Protein AF-A0A939I9M5-F1 (afdb_monomer)

Secondary structure (DSSP, 8-state):
--PPP-EEEETTEEEEEEPPSSTTSPPEEEEE-TTS-S-EEEE-TTSTT--SS--EEE-SSEEEEEE--SS-TT-S-TTTS-EEEEEETT----EE---SSS--EEEEE-STT-EEEEE-TTSS-EEEEESS--B--

Sequence (137 aa):
MPGASSTLLAGGRLLWVEPPASRDGHSTIRSGATDGSGAVDLLPASAPDAPRYTRLTASDQAVTFTNGSDRPTGGWTNAALPKLWQIPLTGGTPQRVSCNRGGQYDATADRGTRVLWLDSTTGRTNLATREHPAGTC

Solvent-accessible surface area (backbone atoms only — not comparable to full-atom values): 7483 Å² total; per-residue (Å²): 131,90,58,67,50,63,79,46,77,36,70,84,26,32,34,36,32,44,59,38,95,44,97,90,37,33,21,26,39,34,35,22,41,81,86,69,45,80,68,43,68,48,38,44,41,86,44,94,81,31,24,56,46,67,61,74,29,50,16,66,43,23,37,38,34,29,35,36,50,97,75,47,94,85,48,97,42,61,84,34,28,32,25,36,30,34,27,43,70,89,38,62,76,72,30,33,49,58,68,70,69,49,58,42,51,80,57,42,45,60,54,51,60,22,36,34,30,54,37,45,68,85,80,48,82,39,86,43,74,41,66,57,63,60,51,84,116

Foldseek 3Di:
DQDWDDWDAALQKIWTWRAAPDLQFFIFIWIDHPVPPDIDTLGDSPDPQGANDFDWAYYNWKIKTWHADPDDPVDDAQRRAIFIWIATPVHDDIAGADDDGHHWDDKYDDYHQKIWGWDCRVVDTDIDIDPHGPGDD

Radius of gyration: 14.44 Å; Cα contacts (8 Å, |Δi|>4): 343; chains: 1; bounding box: 36×34×36 Å

pLDDT: mean 88.23, std 9.96, range [38.94, 97.69]

Structure (mmCIF, N/CA/C/O backbone):
data_AF-A0A939I9M5-F1
#
_entry.id   AF-A0A939I9M5-F1
#
loop_
_atom_site.group_PDB
_atom_site.id
_atom_site.type_symbol
_atom_site.label_atom_id
_atom_site.label_alt_id
_atom_site.label_comp_id
_atom_site.label_asym_id
_atom_site.label_entity_id
_atom_site.label_seq_id
_atom_site.pdbx_PDB_ins_code
_atom_site.Cartn_x
_atom_site.Cartn_y
_atom_site.Cartn_z
_atom_site.occupancy
_atom_site.B_iso_or_equiv
_atom_site.auth_seq_id
_atom_site.auth_comp_id
_atom_site.auth_asym_id
_atom_site.auth_atom_id
_atom_site.pdbx_PDB_model_num
ATOM 1 N N . MET A 1 1 ? -5.617 15.914 -11.569 1.00 38.94 1 MET A N 1
ATOM 2 C CA . MET A 1 1 ? -6.400 16.541 -10.482 1.00 38.94 1 MET A CA 1
ATOM 3 C C . MET A 1 1 ? -5.954 15.910 -9.170 1.00 38.94 1 MET A C 1
ATOM 5 O O . MET A 1 1 ? -5.836 14.689 -9.175 1.00 38.94 1 MET A O 1
ATOM 9 N N . PRO A 1 2 ? -5.658 16.663 -8.095 1.00 42.72 2 PRO A N 1
ATOM 10 C CA . PRO A 1 2 ? -5.342 16.075 -6.800 1.00 42.72 2 PRO A CA 1
ATOM 11 C C . PRO A 1 2 ? -6.661 15.846 -6.055 1.00 42.72 2 PRO A C 1
ATOM 13 O O . PRO A 1 2 ? -7.143 16.708 -5.333 1.00 42.72 2 PRO A O 1
ATOM 16 N N . GLY A 1 3 ? -7.302 14.714 -6.323 1.00 47.31 3 GLY A N 1
ATOM 17 C CA . GLY A 1 3 ? -8.338 14.171 -5.448 1.00 47.31 3 GLY A CA 1
ATOM 18 C C . GLY A 1 3 ? -7.729 13.012 -4.673 1.00 47.31 3 GLY A C 1
ATOM 19 O O . GLY A 1 3 ? -6.851 12.336 -5.211 1.00 47.31 3 GLY A O 1
ATOM 20 N N . ALA A 1 4 ? -8.168 12.785 -3.435 1.00 53.53 4 ALA A N 1
ATOM 21 C CA . ALA A 1 4 ? -7.831 11.564 -2.713 1.00 53.53 4 ALA A CA 1
ATOM 22 C C . ALA A 1 4 ? -8.099 10.354 -3.623 1.00 53.53 4 ALA A C 1
ATOM 24 O O . ALA A 1 4 ? -9.212 10.165 -4.121 1.00 53.53 4 ALA A O 1
ATOM 25 N N . SER A 1 5 ? -7.061 9.575 -3.911 1.00 59.12 5 SER A N 1
ATOM 26 C CA . SER A 1 5 ? -7.180 8.378 -4.734 1.00 59.12 5 SER A CA 1
ATOM 27 C C . SER A 1 5 ? -7.457 7.191 -3.822 1.00 59.12 5 SER A C 1
ATOM 29 O O . SER A 1 5 ? -6.614 6.844 -3.001 1.00 59.12 5 SER A O 1
ATOM 31 N N . SER A 1 6 ? -8.609 6.545 -4.015 1.00 70.00 6 SER A N 1
ATOM 32 C CA . SER A 1 6 ? -9.036 5.328 -3.312 1.00 70.00 6 SER A CA 1
ATOM 33 C C . SER A 1 6 ? -9.387 5.523 -1.830 1.00 70.00 6 SER A C 1
ATOM 35 O O . SER A 1 6 ? -8.544 5.867 -1.005 1.00 70.00 6 SER A O 1
ATOM 37 N N . THR A 1 7 ? -10.631 5.200 -1.475 1.00 87.44 7 THR A N 1
ATOM 38 C CA . THR A 1 7 ? -11.039 4.877 -0.102 1.00 87.44 7 THR A CA 1
ATOM 39 C C . THR A 1 7 ? -11.179 3.364 0.022 1.00 87.44 7 THR A C 1
ATOM 41 O O . THR A 1 7 ? -11.705 2.711 -0.879 1.00 87.44 7 THR A O 1
ATOM 44 N N . LEU A 1 8 ? -10.681 2.787 1.114 1.00 92.56 8 LEU A N 1
ATOM 45 C CA . LEU A 1 8 ? -10.802 1.357 1.403 1.00 92.56 8 LEU A CA 1
ATOM 46 C C . LEU A 1 8 ? -11.346 1.153 2.814 1.00 92.56 8 LEU A C 1
ATOM 48 O O . LEU A 1 8 ? -11.080 1.953 3.711 1.00 92.56 8 LEU A O 1
ATOM 52 N N . LEU A 1 9 ? -12.071 0.056 3.005 1.00 94.12 9 LEU A N 1
ATOM 53 C CA . LEU A 1 9 ? -12.469 -0.435 4.319 1.00 94.12 9 LEU A CA 1
ATOM 54 C C . LEU A 1 9 ? -11.722 -1.731 4.605 1.00 94.12 9 LEU A C 1
ATOM 56 O O . LEU A 1 9 ? -11.744 -2.651 3.791 1.00 94.12 9 LEU A O 1
ATOM 60 N N . ALA A 1 10 ? -11.064 -1.790 5.756 1.00 94.38 10 ALA A N 1
ATOM 61 C CA . ALA A 1 10 ? -10.239 -2.924 6.149 1.00 94.38 10 ALA A CA 1
ATOM 62 C C . ALA A 1 10 ? -10.106 -2.983 7.671 1.00 94.38 10 ALA A C 1
ATOM 64 O O . ALA A 1 10 ? -9.859 -1.960 8.310 1.00 94.38 10 ALA A O 1
ATOM 65 N N . GLY A 1 11 ? -10.314 -4.162 8.265 1.00 91.06 11 GLY A N 1
ATOM 66 C CA . GLY A 1 11 ? -10.209 -4.344 9.720 1.00 91.06 11 GLY A CA 1
ATOM 67 C C . GLY A 1 11 ? -11.096 -3.388 10.537 1.00 91.06 11 GLY A C 1
ATOM 68 O O . GLY A 1 11 ? -10.702 -2.958 11.615 1.00 91.06 11 GLY A O 1
ATOM 69 N N . GLY A 1 12 ? -12.256 -2.988 9.999 1.00 91.81 12 GLY A N 1
ATOM 70 C CA . GLY A 1 12 ? -13.162 -2.022 10.637 1.00 91.81 12 GLY A CA 1
ATOM 71 C C . GLY A 1 12 ? -12.707 -0.557 10.570 1.00 91.81 12 GLY A C 1
ATOM 72 O O . GLY A 1 12 ? -13.270 0.286 11.265 1.00 91.81 12 GLY A O 1
ATOM 73 N N . ARG A 1 13 ? -11.698 -0.236 9.753 1.00 93.31 13 ARG A N 1
ATOM 74 C CA . ARG A 1 13 ? -11.150 1.117 9.603 1.00 93.31 13 ARG A CA 1
ATOM 75 C C . ARG A 1 13 ? -11.316 1.628 8.178 1.00 93.31 13 ARG A C 1
ATOM 77 O O . ARG A 1 13 ? -11.218 0.860 7.220 1.00 93.31 13 ARG A O 1
ATOM 84 N N . LEU A 1 14 ? -11.518 2.937 8.052 1.00 94.56 14 LEU A N 1
ATOM 85 C CA . LEU A 1 14 ? -11.376 3.650 6.788 1.00 94.56 14 LEU A CA 1
ATOM 86 C C . LEU A 1 14 ? -9.889 3.873 6.510 1.00 94.56 14 LEU A C 1
ATOM 88 O O . LEU A 1 14 ? -9.122 4.186 7.423 1.00 94.56 14 LEU A O 1
ATOM 92 N N . LEU A 1 15 ? -9.499 3.729 5.249 1.00 93.94 15 LEU A N 1
ATOM 93 C CA . LEU A 1 15 ? -8.177 4.043 4.721 1.00 93.94 15 LEU A CA 1
ATOM 94 C C . LEU A 1 15 ? -8.320 4.958 3.516 1.00 93.94 15 LEU A C 1
ATOM 96 O O . LEU A 1 15 ? -9.200 4.742 2.678 1.00 93.94 15 LEU A O 1
ATOM 100 N N . TRP A 1 16 ? -7.437 5.941 3.399 1.00 92.19 16 TRP A N 1
ATOM 101 C CA . TRP A 1 16 ? -7.391 6.814 2.232 1.00 92.19 16 TRP A CA 1
ATOM 102 C C . TRP A 1 16 ? -5.991 7.367 2.002 1.00 92.19 16 TRP A C 1
ATOM 104 O O . TRP A 1 16 ? -5.113 7.303 2.866 1.00 92.19 16 TRP A O 1
ATOM 114 N N . VAL A 1 17 ? -5.796 7.904 0.804 1.00 90.94 17 VAL A N 1
ATOM 115 C CA . VAL A 1 17 ? -4.574 8.595 0.406 1.00 90.94 17 VAL A CA 1
ATOM 116 C C . VAL A 1 17 ? -4.832 10.091 0.423 1.00 90.94 17 VAL A C 1
ATOM 118 O O . VAL A 1 17 ? -5.717 10.571 -0.285 1.00 90.94 17 VAL A O 1
ATOM 121 N N . GLU A 1 18 ? -4.002 10.832 1.147 1.00 89.94 18 GLU A N 1
ATOM 122 C CA . GLU A 1 18 ? -3.866 12.266 0.911 1.00 89.94 18 GLU A CA 1
ATOM 123 C C . GLU A 1 18 ? -2.871 12.497 -0.230 1.00 89.94 18 GLU A C 1
ATOM 125 O O . GLU A 1 18 ? -1.733 12.009 -0.150 1.00 89.94 18 GLU A O 1
ATOM 130 N N . PRO A 1 19 ? -3.269 13.214 -1.295 1.00 85.50 19 PRO A N 1
ATOM 131 C CA . PRO A 1 19 ? -2.382 13.491 -2.413 1.00 85.50 19 PRO A CA 1
ATOM 132 C C . PRO A 1 19 ? -1.191 14.352 -1.964 1.00 85.50 19 PRO A C 1
ATOM 134 O O . PRO A 1 19 ? -1.285 15.095 -0.983 1.00 85.50 19 PRO A O 1
ATOM 137 N N . PRO A 1 20 ? -0.065 14.298 -2.692 1.00 85.88 20 PRO A N 1
ATOM 138 C CA . PRO A 1 20 ? 1.094 15.104 -2.354 1.00 85.88 20 PRO A CA 1
ATOM 139 C C . PRO A 1 20 ? 0.793 16.601 -2.531 1.00 85.88 20 PRO A C 1
ATOM 141 O O . PRO A 1 20 ? 0.078 17.005 -3.450 1.00 85.88 20 PRO A O 1
ATOM 144 N N . ALA A 1 21 ? 1.399 17.440 -1.685 1.00 84.69 21 ALA A N 1
ATOM 145 C CA . ALA A 1 21 ? 1.254 18.901 -1.756 1.00 84.69 21 ALA A CA 1
ATOM 146 C C . ALA A 1 21 ? 1.874 19.518 -3.027 1.00 84.69 21 ALA A C 1
ATOM 148 O O . ALA A 1 21 ? 1.540 20.635 -3.417 1.00 84.69 21 ALA A O 1
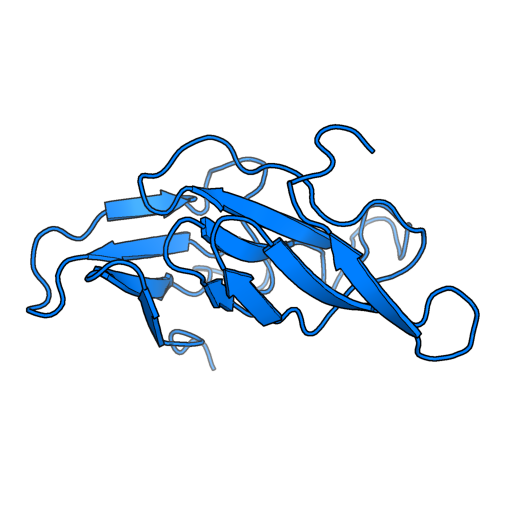ATOM 149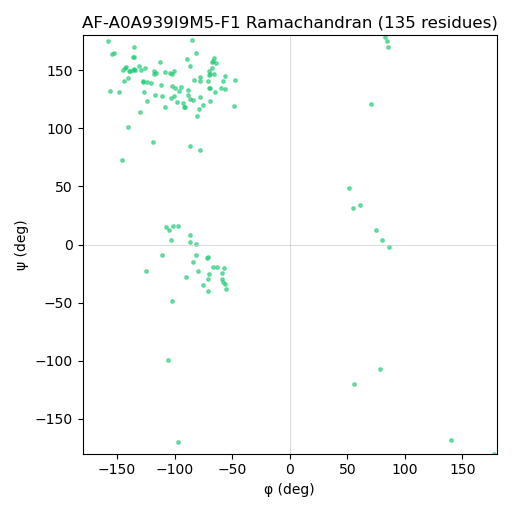 N N . SER A 1 22 ? 2.783 18.795 -3.682 1.00 84.00 22 SER A N 1
ATOM 150 C CA . SER A 1 22 ? 3.396 19.169 -4.953 1.00 84.00 22 SER A CA 1
ATOM 151 C C . SER A 1 22 ? 3.440 17.966 -5.889 1.00 84.00 22 SER A C 1
ATOM 153 O O . SER A 1 22 ? 3.348 16.819 -5.457 1.00 84.00 22 SER A O 1
ATOM 155 N N . ARG A 1 23 ? 3.610 18.217 -7.191 1.00 76.69 23 ARG A N 1
ATOM 156 C CA . ARG A 1 23 ? 3.671 17.155 -8.208 1.00 76.69 23 ARG A CA 1
ATOM 157 C C . ARG A 1 23 ? 4.762 16.117 -7.925 1.00 76.69 23 ARG A C 1
ATOM 159 O O . ARG A 1 23 ? 4.561 14.944 -8.207 1.00 76.69 23 ARG A O 1
ATOM 166 N N . ASP A 1 24 ? 5.877 16.562 -7.355 1.00 78.50 24 ASP A N 1
ATOM 167 C CA . ASP A 1 24 ? 7.034 15.724 -7.040 1.00 78.50 24 ASP A CA 1
ATOM 168 C C . ASP A 1 24 ? 7.087 15.358 -5.545 1.00 78.50 24 ASP A C 1
ATOM 170 O O . ASP A 1 24 ? 8.134 14.949 -5.038 1.00 78.50 24 ASP A O 1
ATOM 174 N N . GLY A 1 25 ? 5.980 15.538 -4.821 1.00 85.62 25 GLY A N 1
ATOM 175 C CA . GLY A 1 25 ? 5.863 15.199 -3.409 1.00 85.62 25 GLY A CA 1
ATOM 176 C C . GLY A 1 25 ? 5.503 13.732 -3.169 1.00 85.62 25 GLY A C 1
ATOM 177 O O . GLY A 1 25 ? 5.244 12.959 -4.091 1.00 85.62 25 GLY A O 1
ATOM 178 N N . HIS A 1 26 ? 5.473 13.360 -1.893 1.00 89.50 26 HIS A N 1
ATOM 179 C CA . HIS A 1 26 ? 4.999 12.061 -1.428 1.00 89.50 26 HIS A CA 1
ATOM 180 C C . HIS A 1 26 ? 3.569 12.183 -0.889 1.00 89.50 26 HIS A C 1
ATOM 182 O O . HIS A 1 26 ? 3.169 13.238 -0.394 1.00 89.50 26 HIS A O 1
ATOM 188 N N . SER A 1 27 ? 2.802 11.107 -1.014 1.00 89.94 27 SER A N 1
ATOM 189 C CA . SER A 1 27 ? 1.448 10.982 -0.480 1.00 89.94 27 SER A CA 1
ATOM 190 C C . SER A 1 27 ? 1.488 10.488 0.964 1.00 89.94 27 SER A C 1
ATOM 192 O O . SER A 1 27 ? 2.397 9.748 1.346 1.00 89.94 27 SER A O 1
ATOM 194 N N . THR A 1 28 ? 0.460 10.827 1.737 1.00 91.81 28 THR A N 1
ATOM 195 C CA . THR A 1 28 ? 0.237 10.243 3.067 1.00 91.81 28 THR A CA 1
ATOM 196 C C . THR A 1 28 ? -0.813 9.140 2.966 1.00 91.81 28 THR A C 1
ATOM 198 O O . THR A 1 28 ? -1.863 9.340 2.356 1.00 91.81 28 THR A O 1
ATOM 201 N N . ILE A 1 29 ? -0.564 7.988 3.592 1.00 93.19 29 ILE A N 1
ATOM 202 C CA . ILE A 1 29 ? -1.598 6.969 3.819 1.00 93.19 29 ILE A CA 1
ATOM 203 C C . ILE A 1 29 ? -2.202 7.219 5.197 1.00 93.19 29 ILE A C 1
ATOM 205 O O . ILE A 1 29 ? -1.490 7.194 6.205 1.00 93.19 29 ILE A O 1
ATOM 209 N N . ARG A 1 30 ? -3.514 7.432 5.243 1.00 94.06 30 ARG A N 1
ATOM 210 C CA . ARG A 1 30 ? -4.263 7.698 6.471 1.00 94.06 30 ARG A CA 1
ATOM 211 C C . ARG A 1 30 ? -5.212 6.571 6.822 1.00 94.06 30 ARG A C 1
ATOM 213 O O . ARG A 1 30 ? -5.648 5.812 5.956 1.00 94.06 30 ARG A O 1
ATOM 220 N N . SER A 1 31 ? -5.549 6.505 8.105 1.00 95.06 31 SER A N 1
ATOM 221 C CA . SER A 1 31 ? -6.598 5.641 8.621 1.00 95.06 31 SER A CA 1
ATOM 222 C C . SER A 1 31 ? -7.435 6.335 9.683 1.00 95.06 31 SER A C 1
ATOM 224 O O . SER A 1 31 ? -6.919 7.135 10.450 1.00 95.06 31 SER A O 1
ATOM 226 N N . GLY A 1 32 ? -8.709 5.978 9.787 1.00 95.06 32 GLY A N 1
ATOM 227 C CA . GLY A 1 32 ? -9.629 6.521 10.781 1.00 95.06 32 GLY A CA 1
ATOM 228 C C . GLY A 1 32 ? -10.804 5.585 11.027 1.00 95.06 32 GLY A C 1
ATOM 229 O O . GLY A 1 32 ? -10.943 4.551 10.364 1.00 95.06 32 GLY A O 1
ATOM 230 N N . ALA A 1 33 ? -11.645 5.941 11.990 1.00 94.69 33 ALA A N 1
ATOM 231 C CA . ALA A 1 33 ? -12.934 5.289 12.164 1.00 94.69 33 ALA A CA 1
ATOM 232 C C . ALA A 1 33 ? -13.864 5.614 10.981 1.00 94.69 33 ALA A C 1
ATOM 234 O O . ALA A 1 33 ? -13.695 6.613 10.279 1.00 94.69 33 ALA A O 1
ATOM 235 N N . THR A 1 34 ? -14.858 4.760 10.741 1.00 93.00 34 THR A N 1
ATOM 236 C CA . THR A 1 34 ? -15.803 4.920 9.621 1.00 93.00 34 THR A CA 1
ATOM 237 C C . THR A 1 34 ? -16.792 6.070 9.812 1.00 93.00 34 THR A C 1
ATOM 239 O O . THR A 1 34 ? -17.464 6.452 8.862 1.00 93.00 34 THR A O 1
ATOM 242 N N . ASP A 1 35 ? -16.871 6.630 11.020 1.00 93.12 35 ASP A N 1
ATOM 243 C CA . ASP A 1 35 ? -17.607 7.860 11.332 1.00 93.12 35 ASP A CA 1
ATOM 244 C C . ASP A 1 35 ? -16.769 9.136 11.104 1.00 93.12 35 ASP A C 1
ATOM 246 O O . ASP A 1 35 ? -17.244 10.244 11.346 1.00 93.12 35 ASP A O 1
ATOM 250 N N . GLY A 1 36 ? -15.527 8.988 10.627 1.00 88.94 36 GLY A N 1
ATOM 251 C CA . GLY A 1 36 ? -14.597 10.084 10.356 1.00 88.94 36 GLY A CA 1
ATOM 252 C C . GLY A 1 36 ? -13.760 10.526 11.560 1.00 88.94 36 GLY A C 1
ATOM 253 O O . GLY A 1 36 ? -12.898 11.393 11.410 1.00 88.94 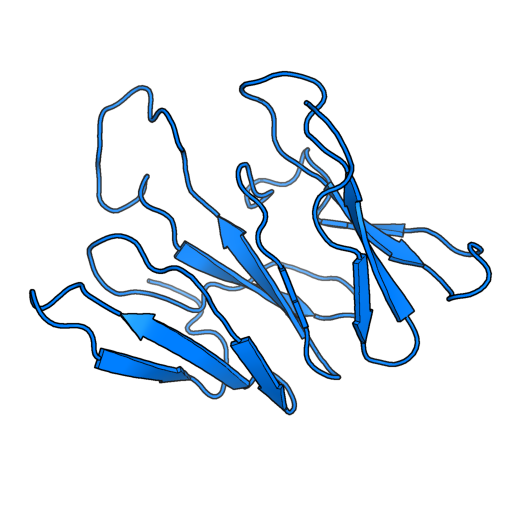36 GLY A O 1
ATOM 254 N N . SER A 1 37 ? -13.964 9.942 12.742 1.00 94.50 37 SER A N 1
ATOM 255 C CA . SER A 1 37 ? -13.178 10.259 13.936 1.00 94.50 37 SER A CA 1
ATOM 256 C C . SER A 1 37 ? -11.827 9.524 13.975 1.00 94.50 37 SER A C 1
ATOM 258 O O . SER A 1 37 ? -11.574 8.569 13.234 1.00 94.50 37 SER A O 1
ATOM 260 N N . GLY A 1 38 ? -10.925 9.981 14.853 1.00 94.31 38 GLY A N 1
ATOM 261 C CA . GLY A 1 38 ? -9.682 9.264 15.164 1.00 94.31 38 GLY A CA 1
ATOM 262 C C . GLY A 1 38 ? -8.741 9.066 13.971 1.00 94.31 38 GLY A C 1
ATOM 263 O O . GLY A 1 38 ? -8.099 8.019 13.866 1.00 94.31 38 GLY A O 1
ATOM 264 N N . ALA A 1 39 ? -8.698 10.037 13.055 1.00 94.81 39 ALA A N 1
ATOM 265 C CA . ALA A 1 39 ? -7.810 10.005 11.903 1.00 94.81 39 ALA A CA 1
ATOM 266 C C . ALA A 1 39 ? -6.335 10.065 12.334 1.00 94.81 39 ALA A C 1
ATOM 268 O O . ALA A 1 39 ? -5.940 10.923 13.125 1.00 94.81 39 ALA A O 1
ATOM 269 N N . VAL A 1 40 ? -5.525 9.166 11.781 1.00 94.94 40 VAL A N 1
ATOM 270 C CA . VAL A 1 40 ? -4.080 9.069 11.999 1.00 94.94 40 VAL A CA 1
ATOM 271 C C . VAL A 1 40 ? -3.359 8.844 10.674 1.00 94.94 40 VAL A C 1
ATOM 273 O O . VAL A 1 40 ? -3.888 8.204 9.759 1.00 94.94 40 VAL A O 1
ATOM 276 N N . ASP A 1 41 ? -2.124 9.328 10.586 1.00 94.38 41 ASP A N 1
ATOM 277 C CA . ASP A 1 41 ? -1.226 9.008 9.481 1.00 94.38 41 ASP A CA 1
ATOM 278 C C . ASP A 1 41 ? -0.603 7.630 9.750 1.00 94.38 41 ASP A C 1
ATOM 280 O O . ASP A 1 41 ? 0.203 7.475 10.666 1.00 94.38 41 ASP A O 1
ATOM 284 N N . LEU A 1 42 ? -0.976 6.618 8.959 1.00 93.88 42 LEU A N 1
ATOM 285 C CA . LEU A 1 42 ? -0.304 5.313 9.000 1.00 93.88 42 LEU A CA 1
ATOM 286 C C . LEU A 1 42 ? 1.095 5.414 8.397 1.00 93.88 42 LEU A C 1
ATOM 288 O O . LEU A 1 42 ? 2.038 4.817 8.907 1.00 93.88 42 LEU A O 1
ATOM 292 N N . LEU A 1 43 ? 1.218 6.179 7.311 1.00 93.88 43 LEU A N 1
ATOM 293 C CA . LEU A 1 43 ? 2.486 6.466 6.660 1.00 93.88 43 LEU A CA 1
ATOM 294 C C . LEU A 1 43 ? 2.501 7.935 6.218 1.00 93.88 43 LEU A C 1
ATOM 296 O O . LEU A 1 43 ? 1.871 8.257 5.206 1.00 93.88 43 LEU A O 1
ATOM 300 N N . PR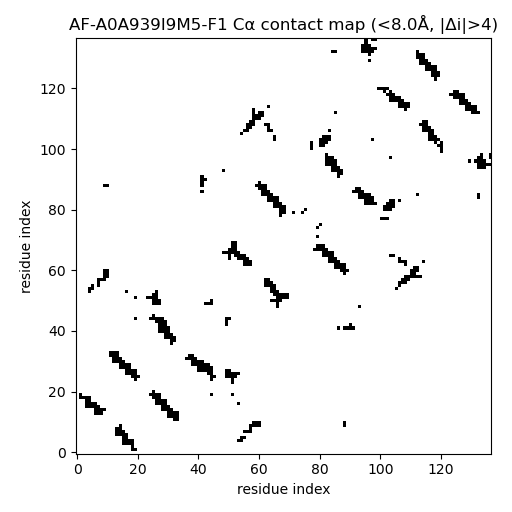O A 1 44 ? 3.167 8.832 6.968 1.00 93.56 44 PRO A N 1
ATOM 301 C CA . PRO A 1 44 ? 3.224 10.250 6.632 1.00 93.56 44 PRO A CA 1
ATOM 302 C C . PRO A 1 44 ? 4.083 10.490 5.388 1.00 93.56 44 PRO A C 1
ATOM 304 O O . PRO A 1 44 ? 5.074 9.796 5.173 1.00 93.56 44 PRO A O 1
ATOM 307 N N . ALA A 1 45 ? 3.765 11.527 4.610 1.00 92.00 45 ALA A N 1
ATOM 308 C CA . ALA A 1 45 ? 4.529 11.929 3.424 1.00 92.00 45 ALA A CA 1
ATOM 309 C C . ALA A 1 45 ? 6.018 12.240 3.696 1.00 92.00 45 ALA A C 1
ATOM 311 O O . ALA A 1 45 ? 6.828 12.230 2.774 1.00 92.00 45 ALA A O 1
ATOM 312 N N . SER A 1 46 ? 6.391 12.527 4.946 1.00 91.12 46 SER A N 1
ATOM 313 C CA . SER A 1 46 ? 7.782 12.741 5.365 1.00 91.12 46 SER A CA 1
ATOM 314 C C . SER A 1 46 ? 8.559 11.447 5.624 1.00 91.12 46 SER A C 1
ATOM 316 O O . SER A 1 46 ? 9.769 11.504 5.844 1.00 91.12 46 SER A O 1
ATOM 318 N N . ALA A 1 47 ? 7.895 10.287 5.629 1.00 90.69 47 ALA A N 1
ATOM 319 C CA . ALA A 1 47 ? 8.556 9.011 5.853 1.00 90.69 47 ALA A CA 1
ATOM 320 C C . ALA A 1 47 ? 9.444 8.624 4.652 1.00 90.69 47 ALA A C 1
ATOM 322 O O . ALA A 1 47 ? 9.056 8.866 3.507 1.00 90.69 47 ALA A O 1
ATOM 323 N N . PRO A 1 48 ? 10.592 7.957 4.878 1.00 86.38 48 PRO A N 1
ATOM 324 C CA . PRO A 1 48 ? 11.498 7.544 3.800 1.00 86.38 48 PRO A CA 1
ATOM 325 C C . PRO A 1 48 ? 10.823 6.693 2.715 1.00 86.38 48 PRO A C 1
ATOM 327 O O . PRO A 1 48 ? 11.078 6.877 1.528 1.00 86.38 48 PRO A O 1
ATOM 330 N N . ASP A 1 49 ? 9.918 5.804 3.127 1.00 86.31 49 ASP A N 1
ATOM 331 C CA . ASP A 1 49 ? 9.199 4.888 2.237 1.00 86.31 49 ASP A CA 1
ATOM 332 C C . ASP A 1 49 ? 7.804 5.398 1.851 1.00 86.31 49 ASP A C 1
ATOM 334 O O . ASP A 1 49 ? 6.973 4.628 1.357 1.00 86.31 49 ASP A O 1
ATOM 338 N N . ALA A 1 50 ? 7.526 6.688 2.070 1.00 88.50 50 ALA A N 1
ATOM 339 C CA . ALA A 1 50 ? 6.261 7.286 1.679 1.00 88.50 50 ALA A CA 1
ATOM 340 C C . ALA A 1 50 ? 6.056 7.152 0.159 1.00 88.50 50 ALA A C 1
ATOM 342 O O . ALA A 1 50 ? 6.971 7.416 -0.628 1.00 88.50 50 ALA A O 1
ATOM 343 N N . PRO A 1 51 ? 4.867 6.748 -0.298 1.00 86.00 51 PRO A N 1
ATOM 344 C CA . PRO A 1 51 ? 4.631 6.506 -1.711 1.00 86.00 51 PRO A CA 1
ATOM 345 C C . PRO A 1 51 ? 4.439 7.804 -2.489 1.00 86.00 51 PRO A C 1
ATOM 347 O O . PRO A 1 51 ? 3.791 8.737 -2.026 1.00 86.00 51 PRO A O 1
ATOM 350 N N . ARG A 1 52 ? 4.929 7.849 -3.728 1.00 80.56 52 ARG A N 1
ATOM 351 C CA . ARG A 1 52 ? 4.599 8.928 -4.681 1.00 80.56 52 ARG A CA 1
ATOM 352 C C . ARG A 1 52 ? 3.369 8.607 -5.529 1.00 80.56 52 ARG A C 1
ATOM 354 O O . ARG A 1 52 ? 2.662 9.511 -5.955 1.00 80.56 52 ARG A O 1
ATOM 361 N N . TYR A 1 53 ? 3.108 7.319 -5.751 1.00 67.94 53 TYR A N 1
ATOM 362 C CA . TYR A 1 53 ? 2.017 6.812 -6.577 1.00 67.94 53 TYR A CA 1
ATOM 363 C C . TYR A 1 53 ? 1.238 5.753 -5.809 1.00 67.94 53 TYR A C 1
ATOM 365 O O . TYR A 1 53 ? 1.763 4.685 -5.512 1.00 67.94 53 TYR A O 1
ATOM 373 N N . THR A 1 54 ? -0.016 6.025 -5.484 1.00 68.06 54 THR A N 1
ATOM 374 C CA . THR A 1 54 ? -0.751 5.230 -4.501 1.00 68.06 54 THR A CA 1
ATOM 375 C C . THR A 1 54 ? -1.969 4.573 -5.118 1.00 68.06 54 THR A C 1
ATOM 377 O O . THR A 1 54 ? -3.095 5.060 -5.048 1.00 68.06 54 THR A O 1
ATOM 380 N N . ARG A 1 55 ? -1.744 3.381 -5.670 1.00 79.56 55 ARG A N 1
ATOM 381 C CA . ARG A 1 55 ? -2.795 2.365 -5.697 1.00 79.56 55 ARG A CA 1
ATOM 382 C C . ARG A 1 55 ? -2.717 1.590 -4.387 1.00 79.56 55 ARG A C 1
ATOM 384 O O . ARG A 1 55 ? -1.638 1.111 -4.029 1.00 79.56 55 ARG A O 1
ATOM 391 N N . LEU A 1 56 ? -3.835 1.522 -3.672 1.00 90.25 56 LEU A N 1
ATOM 392 C CA . LEU A 1 56 ? -3.950 0.797 -2.413 1.00 90.25 56 LEU A CA 1
ATOM 393 C C . LEU A 1 56 ? -4.794 -0.463 -2.602 1.00 90.25 56 LEU A C 1
ATOM 395 O O . LEU A 1 56 ? -5.751 -0.479 -3.375 1.00 90.25 56 LEU A O 1
ATOM 399 N N . THR A 1 57 ? -4.476 -1.485 -1.823 1.00 94.19 57 THR A N 1
ATOM 400 C CA . THR A 1 57 ? -5.363 -2.605 -1.498 1.00 94.19 57 THR A CA 1
ATOM 401 C C . THR A 1 57 ? -5.115 -2.982 -0.040 1.00 94.19 57 THR A C 1
ATOM 403 O O . THR A 1 57 ? -4.033 -2.719 0.488 1.00 94.19 57 THR A O 1
ATOM 406 N N . ALA A 1 58 ? -6.097 -3.552 0.646 1.00 95.94 58 ALA A N 1
ATOM 407 C CA . ALA A 1 58 ? -5.965 -3.869 2.061 1.00 95.94 58 ALA A CA 1
ATOM 408 C C . ALA A 1 58 ? -6.690 -5.169 2.405 1.00 95.94 58 ALA A C 1
ATOM 410 O O . ALA A 1 58 ? -7.769 -5.440 1.883 1.00 95.94 58 ALA A O 1
ATOM 411 N N . SER A 1 59 ? -6.063 -5.956 3.270 1.00 96.06 59 SER A N 1
ATOM 412 C CA . SER A 1 59 ? -6.649 -7.118 3.939 1.00 96.06 59 SER A CA 1
ATOM 413 C C . SER A 1 59 ? -7.136 -6.712 5.331 1.00 96.06 59 SER A C 1
ATOM 415 O O . SER A 1 59 ? -7.125 -5.540 5.686 1.00 96.06 59 SER A O 1
ATOM 417 N N . ASP A 1 60 ? -7.512 -7.676 6.161 1.00 93.50 60 ASP A N 1
ATOM 418 C CA . ASP A 1 60 ? -7.826 -7.492 7.577 1.00 93.50 60 ASP A CA 1
ATOM 419 C C . ASP A 1 60 ? -6.614 -7.186 8.478 1.00 93.50 60 ASP A C 1
ATOM 421 O O . ASP A 1 60 ? -6.818 -6.801 9.629 1.00 93.50 60 ASP A O 1
ATOM 425 N N . GLN A 1 61 ? -5.371 -7.318 7.987 1.00 95.38 61 GLN A N 1
ATOM 426 C CA . GLN A 1 61 ? -4.157 -7.062 8.785 1.00 95.38 61 GLN A CA 1
ATOM 427 C C . GLN A 1 61 ? -3.185 -6.040 8.183 1.00 95.38 61 GLN A C 1
ATOM 429 O O . GLN A 1 61 ? -2.397 -5.452 8.929 1.00 95.38 61 GLN A O 1
ATOM 434 N N . ALA A 1 62 ? -3.205 -5.803 6.869 1.00 96.44 62 ALA A N 1
ATOM 435 C CA . ALA A 1 62 ? -2.198 -4.968 6.218 1.00 96.44 62 ALA A CA 1
ATOM 436 C C . ALA A 1 62 ? -2.747 -4.138 5.058 1.00 96.44 62 ALA A C 1
ATOM 438 O O . ALA A 1 62 ? -3.642 -4.553 4.322 1.00 96.44 62 ALA A O 1
ATOM 439 N N . VAL A 1 63 ? -2.127 -2.977 4.855 1.00 95.62 63 VAL A N 1
ATOM 440 C CA . VAL A 1 63 ? -2.299 -2.150 3.659 1.00 95.62 63 VAL A CA 1
ATOM 441 C C . VAL A 1 63 ? -1.139 -2.437 2.726 1.00 95.62 63 VAL A C 1
ATOM 443 O O . VAL A 1 63 ? 0.016 -2.244 3.100 1.00 95.62 63 VAL A O 1
ATOM 446 N N . THR A 1 64 ? -1.440 -2.871 1.506 1.00 95.56 64 THR A N 1
ATOM 447 C CA . THR A 1 64 ? -0.455 -2.959 0.429 1.00 95.56 64 THR A CA 1
ATOM 448 C C . THR A 1 64 ? -0.552 -1.714 -0.435 1.00 95.56 64 THR A C 1
ATOM 450 O O . THR A 1 64 ? -1.635 -1.323 -0.876 1.00 95.56 64 THR A O 1
ATOM 453 N N . PHE A 1 65 ? 0.594 -1.110 -0.709 1.00 93.25 65 PHE A N 1
ATOM 454 C CA . PHE A 1 65 ? 0.702 0.054 -1.565 1.00 93.25 65 PHE A CA 1
ATOM 455 C C . PHE A 1 65 ? 1.861 -0.100 -2.539 1.00 93.25 65 PHE A C 1
ATOM 457 O O . PHE A 1 65 ? 2.773 -0.909 -2.358 1.00 93.25 65 PHE A O 1
ATOM 464 N N . THR A 1 66 ? 1.807 0.695 -3.596 1.00 90.06 66 THR A N 1
ATOM 465 C CA . THR A 1 66 ? 2.901 0.794 -4.553 1.00 90.06 66 THR A CA 1
ATOM 466 C C . THR A 1 66 ? 3.803 1.964 -4.168 1.00 90.06 66 THR A C 1
ATOM 468 O O . THR A 1 66 ? 3.314 3.041 -3.849 1.00 90.06 66 THR A O 1
ATOM 471 N N . ASN A 1 67 ? 5.119 1.776 -4.197 1.00 88.44 67 ASN A N 1
ATOM 472 C CA . ASN A 1 67 ? 6.089 2.861 -4.078 1.00 88.44 67 ASN A CA 1
ATOM 473 C C . ASN A 1 67 ? 7.071 2.802 -5.250 1.00 88.44 67 ASN A C 1
ATOM 475 O O . ASN A 1 67 ? 7.597 1.740 -5.577 1.00 88.44 67 ASN A O 1
ATOM 479 N N . GLY A 1 68 ? 7.291 3.941 -5.890 1.00 82.50 68 GLY A N 1
ATOM 480 C CA . GLY A 1 68 ? 8.153 4.120 -7.050 1.00 82.50 68 GLY A CA 1
ATOM 481 C C . GLY A 1 68 ? 8.089 5.565 -7.529 1.00 82.50 68 GLY A C 1
ATOM 482 O O . GLY A 1 68 ? 7.373 6.387 -6.954 1.00 82.50 68 GLY A O 1
ATOM 483 N N . SER A 1 69 ? 8.828 5.879 -8.587 1.00 77.75 69 SER A N 1
ATOM 484 C CA . SER A 1 69 ? 8.818 7.201 -9.215 1.00 77.75 69 SER A CA 1
ATOM 485 C C . SER A 1 69 ? 8.179 7.131 -10.601 1.00 77.75 69 SER A C 1
ATOM 487 O O . SER A 1 69 ? 8.466 6.214 -11.366 1.00 77.75 69 SER A O 1
ATOM 489 N N . ASP A 1 70 ? 7.330 8.103 -10.943 1.00 75.62 70 ASP A N 1
ATOM 490 C CA . ASP A 1 70 ? 6.843 8.312 -12.315 1.00 75.62 70 ASP A CA 1
ATOM 491 C C . ASP A 1 70 ? 7.833 9.139 -13.163 1.00 75.62 70 ASP A C 1
ATOM 493 O O . ASP A 1 70 ? 7.720 9.174 -14.390 1.00 75.62 70 ASP A O 1
ATOM 497 N N . ARG A 1 71 ? 8.801 9.807 -12.516 1.00 77.88 71 ARG A N 1
ATOM 498 C CA . ARG A 1 71 ? 9.842 10.648 -13.130 1.00 77.88 71 ARG A CA 1
ATOM 499 C C . ARG A 1 71 ? 11.163 10.563 -12.356 1.00 77.88 71 ARG A C 1
ATOM 501 O O . ARG A 1 71 ? 11.538 11.511 -11.664 1.00 77.88 71 ARG A O 1
ATOM 508 N N . PRO A 1 72 ? 11.898 9.448 -12.445 1.00 77.12 72 PRO A N 1
ATOM 509 C CA . PRO A 1 72 ? 13.149 9.327 -11.713 1.00 77.12 72 PRO A CA 1
ATOM 510 C C . PRO A 1 72 ? 14.230 10.256 -12.278 1.00 77.12 72 PRO A C 1
ATOM 512 O O . PRO A 1 72 ? 14.606 10.157 -13.446 1.00 77.12 72 PRO A O 1
ATOM 515 N N . THR A 1 73 ? 14.783 11.121 -11.424 1.00 79.12 73 THR A N 1
ATOM 516 C CA . THR A 1 73 ? 15.803 12.132 -11.770 1.00 79.12 73 THR A CA 1
ATOM 517 C C . THR A 1 73 ? 17.123 11.529 -12.270 1.00 79.12 73 THR A C 1
ATOM 519 O O . THR A 1 73 ? 17.894 12.210 -12.934 1.00 79.12 73 THR A O 1
ATOM 522 N N . GLY A 1 74 ? 17.375 10.247 -11.979 1.00 81.88 74 GLY A N 1
ATOM 523 C CA . GLY A 1 74 ? 18.545 9.476 -12.425 1.00 81.88 74 GLY A CA 1
ATOM 524 C C . GLY A 1 74 ? 18.241 8.422 -13.497 1.00 81.88 74 GLY A C 1
ATOM 525 O O . GLY A 1 74 ? 19.047 7.519 -13.708 1.00 81.88 74 GLY A O 1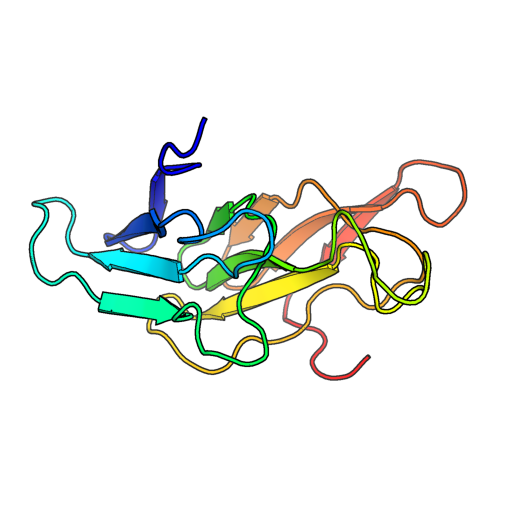
ATOM 526 N N . GLY A 1 75 ? 17.073 8.498 -14.142 1.00 85.50 75 GLY A N 1
ATOM 527 C CA . GLY A 1 75 ? 16.627 7.530 -15.143 1.00 85.50 75 GLY A CA 1
ATOM 528 C C . GLY A 1 75 ? 15.945 6.288 -14.560 1.00 85.50 75 GLY A C 1
ATOM 529 O O . GLY A 1 75 ? 15.846 6.088 -13.347 1.00 85.50 75 GLY A O 1
ATOM 530 N N . TRP A 1 76 ? 15.432 5.444 -15.454 1.00 85.81 76 TRP A N 1
ATOM 531 C CA . TRP A 1 76 ? 14.654 4.253 -15.108 1.00 85.81 76 TRP A CA 1
ATOM 532 C C . TRP A 1 76 ? 15.553 3.106 -14.637 1.00 85.81 76 TRP A C 1
ATOM 534 O O . TRP A 1 76 ? 15.885 2.192 -15.389 1.00 85.81 76 TRP A O 1
ATOM 544 N N . THR A 1 77 ? 15.952 3.155 -13.368 1.00 88.81 77 THR A N 1
ATOM 545 C CA . THR A 1 77 ? 16.633 2.046 -12.687 1.00 88.81 77 THR A CA 1
ATOM 546 C C . THR A 1 77 ? 15.622 1.103 -12.040 1.00 88.81 77 THR A C 1
ATOM 548 O O . THR A 1 77 ? 14.495 1.491 -11.736 1.00 88.81 77 THR A O 1
ATOM 551 N N . ASN A 1 78 ? 16.024 -0.137 -11.748 1.00 85.88 78 ASN A N 1
ATOM 552 C CA . ASN A 1 78 ? 15.141 -1.080 -11.053 1.00 85.88 78 ASN A CA 1
ATOM 553 C C . ASN A 1 78 ? 14.648 -0.561 -9.687 1.00 85.88 78 ASN A C 1
ATOM 555 O O . ASN A 1 78 ? 13.539 -0.890 -9.276 1.00 85.88 78 ASN A O 1
ATOM 559 N N . ALA A 1 79 ? 15.468 0.231 -8.992 1.00 83.50 79 ALA A N 1
ATOM 560 C CA . ALA A 1 79 ? 15.113 0.830 -7.708 1.00 83.50 79 ALA A CA 1
ATOM 561 C C . ALA A 1 79 ? 14.067 1.948 -7.848 1.00 83.50 79 ALA A C 1
ATOM 563 O O . ALA A 1 79 ? 13.273 2.153 -6.937 1.00 83.50 79 ALA A O 1
ATOM 564 N N . ALA A 1 80 ? 14.051 2.644 -8.988 1.00 84.38 80 ALA A N 1
ATOM 565 C CA . ALA A 1 80 ? 13.082 3.693 -9.288 1.00 84.38 80 ALA A CA 1
ATOM 566 C C . ALA A 1 80 ? 11.718 3.158 -9.752 1.00 84.38 80 ALA A C 1
ATOM 568 O O . ALA A 1 80 ? 10.718 3.876 -9.670 1.00 84.38 80 ALA A O 1
ATOM 569 N N . LEU A 1 81 ? 11.676 1.925 -10.267 1.00 87.38 81 LEU A N 1
ATOM 570 C CA . LEU A 1 81 ? 10.440 1.319 -10.747 1.00 87.38 81 LEU A CA 1
ATOM 571 C C . LEU A 1 81 ? 9.471 1.039 -9.590 1.00 87.38 81 LEU A C 1
ATOM 573 O O . LEU A 1 81 ? 9.927 0.782 -8.482 1.00 87.38 81 LEU A O 1
ATOM 577 N N . PRO A 1 82 ? 8.152 1.045 -9.842 1.00 88.19 82 PRO A N 1
ATOM 578 C CA . PRO A 1 82 ? 7.127 0.713 -8.858 1.00 88.19 82 PRO A CA 1
ATOM 579 C C . PRO A 1 82 ? 7.299 -0.665 -8.222 1.00 88.19 82 PRO A C 1
ATOM 581 O O . PRO A 1 82 ? 7.538 -1.661 -8.908 1.00 88.19 82 PRO A O 1
ATOM 584 N N . LYS A 1 83 ? 7.177 -0.708 -6.897 1.00 91.12 83 LYS A N 1
ATOM 585 C CA . LYS A 1 83 ? 7.341 -1.898 -6.062 1.00 91.12 83 LYS A CA 1
ATOM 586 C C . LYS A 1 83 ? 6.232 -1.975 -5.040 1.00 91.12 83 LYS A C 1
ATOM 588 O O . LYS A 1 83 ? 5.733 -0.948 -4.588 1.00 91.12 83 LYS A O 1
ATOM 593 N N . LEU A 1 84 ? 5.897 -3.191 -4.638 1.00 94.00 84 LEU A N 1
ATOM 594 C CA . LEU A 1 84 ? 4.874 -3.427 -3.635 1.00 94.00 84 LEU A CA 1
ATOM 595 C C . LEU A 1 84 ? 5.492 -3.395 -2.244 1.00 94.00 84 LEU A C 1
ATOM 597 O O . LEU A 1 84 ? 6.520 -4.032 -1.988 1.00 94.00 84 LEU A O 1
ATOM 601 N N . TRP A 1 85 ? 4.830 -2.674 -1.357 1.00 95.06 85 TRP A N 1
ATOM 602 C CA . TRP A 1 85 ? 5.165 -2.531 0.050 1.00 95.06 85 TRP A CA 1
ATOM 603 C C . TRP A 1 85 ? 3.922 -2.775 0.888 1.00 95.06 85 TRP A C 1
ATOM 605 O O . TRP A 1 85 ? 2.802 -2.567 0.422 1.00 95.06 85 TRP A O 1
ATOM 615 N N . GLN A 1 86 ? 4.123 -3.213 2.123 1.00 96.00 86 GLN A N 1
ATOM 616 C CA . GLN A 1 86 ? 3.058 -3.421 3.090 1.00 96.00 86 GLN A CA 1
ATOM 617 C C . GLN A 1 86 ? 3.358 -2.702 4.391 1.00 96.00 86 GLN A C 1
ATOM 619 O O . GLN A 1 86 ? 4.487 -2.726 4.867 1.00 96.00 86 GLN A O 1
ATOM 624 N N . ILE A 1 87 ? 2.331 -2.114 4.986 1.00 95.56 87 ILE A N 1
ATOM 625 C CA . ILE A 1 87 ? 2.358 -1.604 6.356 1.00 95.56 87 ILE A CA 1
ATOM 626 C C . ILE A 1 87 ? 1.220 -2.273 7.142 1.00 95.56 87 ILE A C 1
ATOM 628 O O . ILE A 1 87 ? 0.133 -2.457 6.578 1.00 95.56 87 ILE A O 1
ATOM 632 N N . PRO A 1 88 ? 1.427 -2.667 8.413 1.00 95.31 88 PRO A N 1
ATOM 633 C CA . PRO A 1 88 ? 0.332 -3.158 9.243 1.00 95.31 88 PRO A CA 1
ATOM 634 C C . PRO A 1 88 ? -0.797 -2.125 9.338 1.00 95.31 88 PRO A C 1
ATOM 636 O O . PRO A 1 88 ? -0.541 -0.922 9.405 1.00 95.31 88 PRO A O 1
ATOM 639 N N . LEU A 1 89 ? -2.051 -2.580 9.400 1.00 92.25 89 LEU A N 1
ATOM 640 C CA . LEU A 1 89 ? -3.212 -1.692 9.589 1.00 92.25 89 LEU A CA 1
ATOM 641 C C . LEU A 1 89 ? -3.148 -0.875 10.884 1.00 92.25 89 LEU A C 1
ATOM 643 O O . LEU A 1 89 ? -3.752 0.190 10.980 1.00 92.25 89 LEU A O 1
ATOM 647 N N . THR A 1 90 ? -2.419 -1.379 11.876 1.00 90.25 90 THR A N 1
ATOM 648 C CA . THR A 1 90 ? -2.164 -0.716 13.158 1.00 90.25 90 THR A CA 1
ATOM 649 C C . THR A 1 90 ? -1.041 0.322 13.088 1.00 90.25 90 THR A C 1
ATOM 651 O O . THR A 1 90 ? -0.719 0.932 14.103 1.00 90.25 90 THR A O 1
ATOM 654 N N . GLY A 1 91 ? -0.430 0.515 11.916 1.00 89.12 91 GLY A N 1
ATOM 655 C CA . GLY A 1 91 ? 0.773 1.321 11.735 1.00 89.12 91 GLY A CA 1
ATOM 656 C C . GLY A 1 91 ? 2.056 0.533 12.004 1.00 89.12 91 GLY A C 1
ATOM 657 O O . GLY A 1 91 ? 2.031 -0.603 12.485 1.00 89.12 91 GLY A O 1
ATOM 658 N N . GLY A 1 92 ? 3.192 1.134 11.655 1.00 90.06 92 GLY A N 1
ATOM 659 C CA . GLY A 1 92 ? 4.518 0.538 11.810 1.00 90.06 92 GLY A CA 1
ATOM 660 C C . GLY A 1 92 ? 5.432 0.836 10.627 1.00 90.06 92 GLY A C 1
ATOM 661 O O . GLY A 1 92 ? 5.135 1.680 9.785 1.00 90.06 92 GLY A O 1
ATOM 662 N N . THR A 1 93 ? 6.561 0.137 10.557 1.00 91.94 93 THR A N 1
ATOM 663 C CA . THR A 1 93 ? 7.515 0.296 9.455 1.00 91.94 93 THR A CA 1
ATOM 664 C C . THR A 1 93 ? 7.023 -0.445 8.211 1.00 91.94 93 THR A C 1
ATOM 666 O O . THR A 1 93 ? 6.751 -1.647 8.301 1.00 91.94 93 THR A O 1
ATOM 669 N N . PRO A 1 94 ? 6.941 0.217 7.043 1.00 94.50 94 PRO A N 1
ATOM 670 C CA . PRO A 1 94 ? 6.677 -0.469 5.790 1.00 94.50 94 PRO A CA 1
ATOM 671 C C . PRO A 1 94 ? 7.717 -1.553 5.491 1.00 94.50 94 PRO A C 1
ATOM 673 O O . PRO A 1 94 ? 8.913 -1.388 5.713 1.00 94.50 94 PRO A O 1
ATOM 676 N N . GLN A 1 95 ? 7.254 -2.676 4.959 1.00 95.25 95 GLN A N 1
ATOM 677 C CA . GLN A 1 95 ? 8.065 -3.829 4.596 1.00 95.25 95 GLN A CA 1
ATOM 678 C C . GLN A 1 95 ? 7.915 -4.100 3.103 1.00 95.25 95 GLN A C 1
ATOM 680 O O . GLN A 1 95 ? 6.816 -4.031 2.544 1.00 95.25 95 GLN A O 1
ATOM 685 N N . ARG A 1 96 ? 9.019 -4.438 2.439 1.00 94.88 96 ARG A N 1
ATOM 686 C CA . ARG A 1 96 ? 9.003 -4.730 1.009 1.00 94.88 96 ARG A CA 1
ATOM 687 C C . ARG A 1 96 ? 8.291 -6.051 0.734 1.00 94.88 96 ARG A C 1
ATOM 689 O O . ARG A 1 96 ? 8.574 -7.051 1.386 1.00 94.88 96 ARG A O 1
ATOM 696 N N . VAL A 1 97 ? 7.415 -6.082 -0.267 1.00 95.94 97 VAL A N 1
ATOM 697 C CA . VAL A 1 97 ? 6.711 -7.294 -0.726 1.00 95.94 97 VAL A CA 1
ATOM 698 C C . VAL A 1 97 ? 7.337 -7.837 -2.009 1.00 95.94 97 VAL A C 1
ATOM 700 O O . VAL A 1 97 ? 7.606 -9.036 -2.104 1.00 95.94 97 VAL A O 1
ATOM 703 N N . SER A 1 98 ? 7.573 -6.977 -3.006 1.00 93.62 98 SER A N 1
ATOM 704 C CA . SER A 1 98 ? 8.103 -7.402 -4.307 1.00 93.62 98 SER A CA 1
ATOM 705 C C . SER A 1 98 ? 9.608 -7.133 -4.443 1.00 93.62 98 SER A C 1
ATOM 707 O O . SER A 1 98 ? 10.084 -6.010 -4.247 1.00 93.62 98 SER A O 1
ATOM 709 N N . CYS A 1 99 ? 10.360 -8.171 -4.8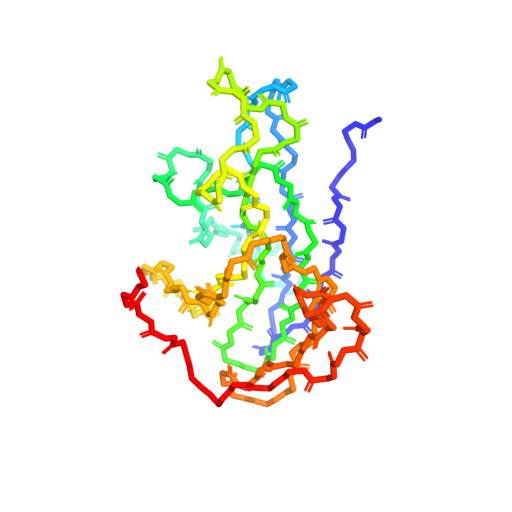26 1.00 91.31 99 CYS A N 1
ATOM 710 C CA . CYS A 1 99 ? 11.818 -8.110 -5.018 1.00 91.31 99 CYS A CA 1
ATOM 711 C C . CYS A 1 99 ? 12.264 -8.234 -6.479 1.00 91.31 99 CYS A C 1
ATOM 713 O O . CYS A 1 99 ? 13.445 -8.067 -6.772 1.00 91.31 99 CYS A O 1
ATOM 715 N N . ASN A 1 100 ? 11.356 -8.568 -7.399 1.00 90.12 100 ASN A N 1
ATOM 716 C CA . ASN A 1 100 ? 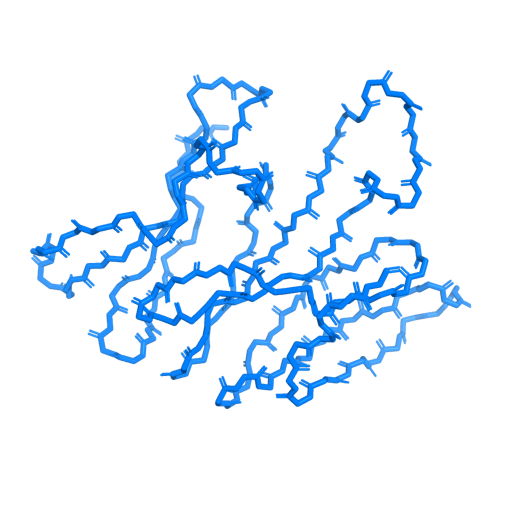11.754 -8.866 -8.769 1.00 90.12 100 ASN A CA 1
ATOM 717 C C . ASN A 1 100 ? 12.319 -7.622 -9.476 1.00 90.12 100 ASN A C 1
ATOM 719 O O . ASN A 1 100 ? 12.076 -6.482 -9.056 1.00 90.12 100 ASN A O 1
ATOM 723 N N . ARG A 1 101 ? 13.079 -7.829 -10.556 1.00 87.88 101 ARG A N 1
ATOM 724 C CA . ARG A 1 101 ? 13.480 -6.729 -11.449 1.00 87.88 101 ARG A CA 1
ATOM 725 C C . ARG A 1 101 ? 12.243 -6.173 -12.173 1.00 87.88 101 ARG A C 1
ATOM 727 O O . ARG A 1 101 ? 11.239 -6.854 -12.239 1.00 87.88 101 ARG A O 1
ATOM 734 N N . GLY A 1 102 ? 12.260 -4.943 -12.682 1.00 86.25 102 GLY A N 1
ATOM 735 C CA . GLY A 1 102 ? 11.092 -4.366 -13.375 1.00 86.25 102 GLY A CA 1
ATOM 736 C C . GLY A 1 102 ? 10.041 -3.762 -12.432 1.00 86.25 102 GLY A C 1
ATOM 737 O O . GLY A 1 102 ? 10.219 -3.782 -11.219 1.00 86.25 102 GLY A O 1
ATOM 738 N N . GLY A 1 103 ? 8.962 -3.192 -12.967 1.00 86.19 103 GLY A N 1
ATOM 739 C CA . GLY A 1 103 ? 7.863 -2.662 -12.151 1.00 86.19 103 GLY A CA 1
ATOM 740 C C . GLY A 1 103 ? 6.869 -3.755 -11.743 1.00 86.19 103 GLY A C 1
ATOM 741 O O . GLY A 1 103 ? 6.572 -4.647 -12.536 1.00 86.19 103 GLY A O 1
ATOM 742 N N . GLN A 1 104 ? 6.356 -3.687 -10.515 1.00 88.88 104 GLN A N 1
ATOM 743 C CA . GLN A 1 104 ? 5.270 -4.535 -10.018 1.00 88.88 104 GLN A CA 1
ATOM 744 C C . GLN A 1 104 ? 4.065 -3.661 -9.670 1.00 88.88 104 GLN A C 1
ATOM 746 O O . GLN A 1 104 ? 4.199 -2.670 -8.951 1.00 88.88 104 GLN A O 1
ATOM 751 N N . TYR A 1 105 ? 2.902 -4.036 -10.200 1.00 84.31 105 TYR A N 1
ATOM 752 C CA . TYR A 1 105 ? 1.694 -3.212 -10.235 1.00 84.31 105 TYR A CA 1
ATOM 753 C C . TYR A 1 105 ? 0.463 -4.026 -9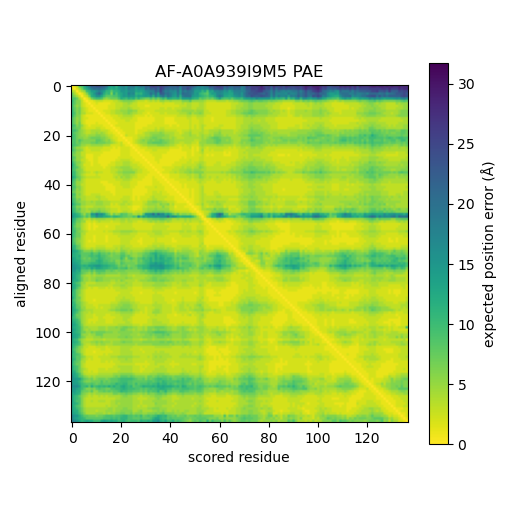.832 1.00 84.31 105 TYR A C 1
ATOM 755 O O . TYR A 1 105 ? 0.527 -5.250 -9.738 1.00 84.31 105 TYR A O 1
ATOM 763 N N . ASP A 1 106 ? -0.654 -3.324 -9.631 1.00 86.81 106 ASP A N 1
ATOM 764 C CA . ASP A 1 106 ? -2.003 -3.900 -9.539 1.00 86.81 106 ASP A CA 1
ATOM 765 C C . ASP A 1 106 ? -2.122 -5.061 -8.544 1.00 86.81 106 ASP A C 1
ATOM 767 O O . ASP A 1 106 ? -2.645 -6.134 -8.841 1.00 86.81 106 ASP A O 1
ATOM 771 N N . ALA A 1 107 ? -1.604 -4.835 -7.338 1.00 93.50 107 ALA A N 1
ATOM 772 C CA . ALA A 1 107 ? -1.739 -5.780 -6.247 1.00 93.50 107 ALA A CA 1
ATOM 773 C C . ALA A 1 107 ? -3.182 -5.864 -5.734 1.00 93.50 107 ALA A C 1
ATOM 775 O O . ALA A 1 107 ? -3.883 -4.854 -5.634 1.00 93.50 107 ALA A O 1
ATOM 776 N N . THR A 1 108 ? -3.562 -7.063 -5.305 1.00 95.56 108 THR A N 1
ATOM 777 C CA . THR A 1 108 ? -4.790 -7.371 -4.573 1.00 95.56 108 THR A CA 1
ATOM 778 C C . THR A 1 108 ? -4.418 -8.057 -3.266 1.00 95.56 108 THR A C 1
ATOM 780 O O . THR A 1 108 ? -3.738 -9.087 -3.257 1.00 95.56 108 THR A O 1
ATOM 783 N N . ALA A 1 109 ? -4.864 -7.478 -2.155 1.00 96.62 109 ALA A N 1
ATOM 784 C CA . ALA A 1 109 ? -4.801 -8.116 -0.855 1.00 96.62 109 ALA A CA 1
ATOM 785 C C . ALA A 1 109 ? -5.809 -9.271 -0.791 1.00 96.62 109 ALA A C 1
ATOM 787 O O . ALA A 1 109 ? -6.919 -9.162 -1.309 1.00 96.62 109 ALA A O 1
ATOM 788 N N . ASP A 1 110 ? -5.401 -10.367 -0.157 1.00 96.50 110 ASP A N 1
ATOM 789 C CA . ASP A 1 110 ? -6.271 -11.504 0.142 1.00 96.50 110 ASP A CA 1
ATOM 790 C C . ASP A 1 110 ? -6.614 -11.495 1.641 1.00 96.50 110 ASP A C 1
ATOM 792 O O . ASP A 1 110 ? -7.438 -10.700 2.092 1.00 96.50 110 ASP A O 1
ATOM 796 N N . ARG A 1 111 ? -5.917 -12.307 2.439 1.00 95.38 111 ARG A N 1
ATOM 797 C CA . ARG A 1 111 ? -6.114 -12.465 3.887 1.00 95.38 111 ARG A CA 1
ATOM 798 C C . ARG A 1 111 ? -4.817 -12.227 4.646 1.00 95.38 111 ARG A C 1
ATOM 800 O O . ARG A 1 111 ? -3.739 -12.529 4.129 1.00 95.38 111 ARG A O 1
ATOM 807 N N . GLY A 1 112 ? -4.896 -11.781 5.895 1.00 95.75 112 GLY A N 1
ATOM 808 C CA . GLY A 1 112 ? -3.716 -11.570 6.727 1.00 95.75 112 GLY A CA 1
ATOM 809 C C . GLY A 1 112 ? -2.725 -10.629 6.045 1.00 95.75 112 GLY A C 1
ATOM 810 O O . GLY A 1 112 ? -3.072 -9.508 5.706 1.00 95.75 112 GLY A O 1
ATOM 811 N N . THR A 1 113 ? -1.502 -11.073 5.769 1.00 96.75 113 THR A N 1
ATOM 812 C CA . THR A 1 113 ? -0.520 -10.299 4.976 1.00 96.75 113 THR A CA 1
ATOM 813 C C . THR A 1 113 ? -0.369 -10.798 3.536 1.00 96.75 113 THR A C 1
ATOM 815 O O . THR A 1 113 ? 0.432 -10.261 2.768 1.00 96.75 113 THR A O 1
ATOM 818 N N . ARG A 1 114 ? -1.173 -11.787 3.130 1.00 97.69 114 ARG A N 1
ATOM 819 C CA . ARG A 1 114 ? -1.091 -12.393 1.806 1.00 97.69 114 ARG A CA 1
ATOM 820 C C . ARG A 1 114 ? -1.555 -11.424 0.726 1.00 97.69 114 ARG A C 1
ATOM 822 O O . ARG A 1 114 ? -2.610 -10.797 0.829 1.00 97.69 114 ARG A O 1
ATOM 829 N N . VAL A 1 115 ? -0.774 -11.353 -0.343 1.00 97.69 115 VAL A N 1
ATOM 830 C CA . VAL A 1 115 ? -1.024 -10.472 -1.484 1.00 97.69 115 VAL A CA 1
ATOM 831 C C . VAL A 1 115 ? -0.689 -11.169 -2.791 1.00 97.69 115 VAL A C 1
ATOM 833 O O . VAL A 1 115 ? 0.273 -11.937 -2.883 1.00 97.69 115 VAL A O 1
ATOM 836 N N . LEU A 1 116 ? -1.496 -10.875 -3.803 1.00 97.12 116 LEU A N 1
ATOM 837 C CA . LEU A 1 116 ? -1.330 -11.335 -5.169 1.00 97.12 116 LEU A CA 1
ATOM 838 C C . LEU A 1 116 ? -1.131 -10.135 -6.090 1.00 97.12 116 LEU A C 1
ATOM 840 O O . LEU A 1 116 ? -1.656 -9.056 -5.826 1.00 97.12 116 LEU A O 1
ATOM 844 N N . TRP A 1 117 ? -0.376 -10.302 -7.168 1.00 94.62 117 TRP A N 1
ATOM 845 C CA . TRP A 1 117 ? -0.204 -9.267 -8.186 1.00 94.62 117 TRP A CA 1
ATOM 846 C C . TRP A 1 117 ? 0.141 -9.877 -9.537 1.00 94.62 117 TRP A C 1
ATOM 848 O O . TRP A 1 117 ? 0.541 -11.040 -9.637 1.00 94.62 117 TRP A O 1
ATOM 858 N N . LEU A 1 118 ? 0.001 -9.073 -10.585 1.00 89.75 118 LEU A N 1
ATOM 859 C CA . LEU A 1 118 ? 0.417 -9.450 -11.926 1.00 89.75 118 LEU A CA 1
ATOM 860 C C . LEU A 1 118 ? 1.859 -8.991 -12.161 1.00 89.75 118 LEU A C 1
ATOM 862 O O . LEU A 1 118 ? 2.171 -7.800 -12.120 1.00 89.75 118 LEU A O 1
ATOM 866 N N . ASP A 1 119 ? 2.752 -9.948 -12.400 1.00 86.06 119 ASP A N 1
ATOM 867 C CA . ASP A 1 119 ? 4.169 -9.709 -12.662 1.00 86.06 119 ASP A CA 1
ATOM 868 C C . ASP A 1 119 ? 4.482 -9.983 -14.137 1.00 86.06 119 ASP A C 1
ATOM 870 O O . ASP A 1 119 ? 4.326 -11.105 -14.620 1.00 86.06 119 ASP A O 1
ATOM 874 N N . SER A 1 120 ? 4.935 -8.953 -14.854 1.00 81.81 120 SER A N 1
ATOM 875 C CA . SER A 1 120 ? 5.300 -9.050 -16.275 1.00 81.81 120 SER A CA 1
ATOM 876 C C . SER A 1 120 ? 6.813 -9.053 -16.525 1.00 81.81 120 SER A C 1
ATOM 878 O O . SER A 1 120 ? 7.258 -8.914 -17.664 1.00 81.81 120 SER A O 1
ATOM 880 N N . THR A 1 121 ? 7.626 -9.235 -15.480 1.00 83.12 121 THR A N 1
ATOM 881 C CA . THR A 1 121 ? 9.097 -9.144 -15.547 1.00 83.12 121 THR A CA 1
ATOM 882 C C . THR A 1 121 ? 9.730 -10.123 -16.538 1.00 83.12 121 THR A C 1
ATOM 884 O O . THR A 1 121 ? 10.767 -9.828 -17.123 1.00 83.12 121 THR A O 1
ATOM 887 N N . THR A 1 122 ? 9.115 -11.284 -16.764 1.00 82.19 122 THR A N 1
ATOM 888 C CA . THR A 1 122 ? 9.630 -12.316 -17.681 1.00 82.19 122 THR A CA 1
ATOM 889 C C . THR A 1 122 ? 9.199 -12.106 -19.140 1.00 82.19 122 THR A C 1
ATOM 891 O O . THR A 1 122 ? 9.415 -12.984 -19.972 1.00 82.19 122 THR A O 1
ATOM 894 N N . GLY A 1 123 ? 8.570 -10.970 -19.471 1.00 82.12 123 GLY A N 1
ATOM 895 C CA . GLY A 1 123 ? 8.012 -10.702 -20.805 1.00 82.12 123 GLY A CA 1
ATOM 896 C C . GLY A 1 123 ? 6.647 -11.355 -21.054 1.00 82.12 123 GLY A C 1
ATOM 897 O O . GLY A 1 123 ? 6.103 -11.254 -22.151 1.00 82.12 123 GLY A O 1
ATOM 898 N N . ARG A 1 124 ? 6.076 -12.013 -20.040 1.00 84.00 124 ARG A N 1
ATOM 899 C CA . ARG A 1 124 ? 4.692 -12.504 -19.998 1.00 84.00 124 ARG A CA 1
ATOM 900 C C . ARG A 1 124 ? 4.088 -12.148 -18.650 1.00 84.00 124 ARG A C 1
ATOM 902 O O . ARG A 1 124 ? 4.808 -12.121 -17.655 1.00 84.00 124 ARG A O 1
ATOM 909 N N . THR A 1 125 ? 2.778 -11.934 -18.605 1.00 85.19 125 THR A N 1
ATOM 910 C CA . THR A 1 125 ? 2.067 -11.706 -17.345 1.00 85.19 125 THR A CA 1
ATOM 911 C C . THR A 1 125 ? 1.906 -13.017 -16.584 1.00 85.19 125 THR A C 1
ATOM 913 O O . THR A 1 125 ? 1.292 -13.957 -17.082 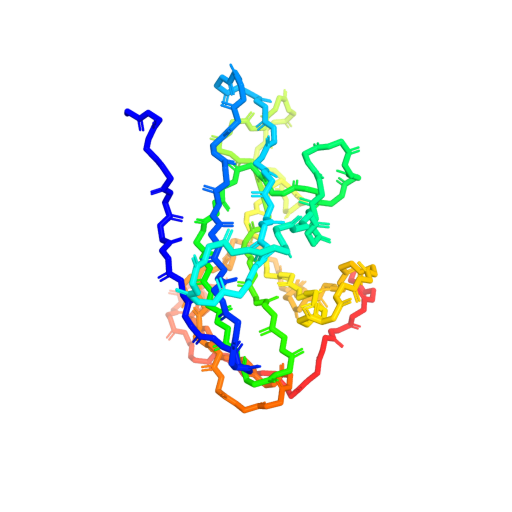1.00 85.19 125 THR A O 1
ATOM 916 N N . ASN A 1 126 ? 2.449 -13.073 -15.370 1.00 88.44 126 ASN A N 1
ATOM 917 C CA . ASN A 1 126 ? 2.298 -14.185 -14.439 1.00 88.44 126 ASN A CA 1
ATOM 918 C C . ASN A 1 126 ? 1.555 -13.712 -13.191 1.00 88.44 126 ASN A C 1
ATOM 920 O O . ASN A 1 126 ? 1.722 -12.572 -12.758 1.00 88.44 126 ASN A O 1
ATOM 924 N N . LEU A 1 127 ? 0.771 -14.603 -12.588 1.00 92.00 127 LEU A N 1
ATOM 925 C CA . LEU A 1 127 ? 0.227 -14.373 -11.257 1.00 92.00 127 LEU A CA 1
ATOM 926 C C . LEU A 1 127 ? 1.321 -14.657 -10.227 1.00 92.00 127 LEU A C 1
ATOM 928 O O . LEU A 1 127 ? 1.792 -15.787 -10.107 1.00 92.00 127 LEU A O 1
ATOM 932 N N . ALA A 1 128 ? 1.710 -13.634 -9.480 1.00 94.56 128 ALA A N 1
ATOM 933 C CA . ALA A 1 128 ? 2.591 -13.762 -8.335 1.00 94.56 128 ALA A CA 1
ATOM 934 C C . ALA A 1 128 ? 1.771 -13.692 -7.043 1.00 94.56 128 ALA A C 1
ATOM 936 O O . ALA A 1 128 ? 0.761 -12.996 -6.962 1.00 94.56 128 ALA A O 1
ATOM 937 N N . THR A 1 129 ? 2.211 -14.429 -6.030 1.00 95.81 129 THR A N 1
ATOM 938 C CA . THR A 1 129 ? 1.605 -14.447 -4.698 1.00 95.81 129 THR A CA 1
ATOM 939 C C . THR A 1 129 ? 2.704 -14.456 -3.656 1.00 95.81 129 THR A C 1
ATOM 941 O O . THR A 1 129 ? 3.781 -15.018 -3.874 1.00 95.81 129 THR A O 1
ATOM 944 N N . ARG A 1 130 ? 2.431 -13.860 -2.500 1.00 96.69 130 ARG A N 1
ATOM 945 C CA . ARG A 1 130 ? 3.332 -13.905 -1.353 1.00 96.69 130 ARG A CA 1
ATOM 946 C C . ARG A 1 130 ? 2.523 -13.873 -0.063 1.00 96.69 130 ARG A C 1
ATOM 948 O O . ARG A 1 130 ? 1.639 -13.037 0.071 1.00 96.69 130 ARG A O 1
ATOM 955 N N . GLU A 1 131 ? 2.824 -14.787 0.861 1.00 97.12 131 GLU A N 1
ATOM 956 C CA . GLU A 1 131 ? 2.104 -14.895 2.141 1.00 97.12 131 GLU A CA 1
ATOM 957 C C . GLU A 1 131 ? 2.490 -13.788 3.130 1.00 97.12 131 GLU A C 1
ATOM 959 O O . GLU A 1 131 ? 1.632 -13.323 3.870 1.00 97.12 131 GLU A O 1
ATOM 964 N N . HIS A 1 132 ? 3.755 -13.351 3.123 1.00 95.06 132 HIS A N 1
ATOM 965 C CA . HIS A 1 132 ? 4.308 -12.355 4.049 1.00 95.06 132 HIS A CA 1
ATOM 966 C C . HIS A 1 132 ? 5.316 -11.442 3.341 1.00 95.06 132 HIS A C 1
ATOM 968 O O . HIS A 1 132 ? 5.976 -11.917 2.410 1.00 95.06 132 HIS A O 1
ATOM 974 N N . PRO A 1 133 ? 5.510 -10.180 3.776 1.00 93.94 133 PRO A N 1
ATOM 975 C CA . PRO A 1 133 ? 6.533 -9.306 3.208 1.00 93.94 133 PRO A CA 1
ATOM 976 C C . PRO A 1 133 ? 7.896 -9.997 3.081 1.00 93.94 133 PRO A C 1
ATOM 978 O O . PRO A 1 133 ? 8.303 -10.779 3.935 1.00 93.94 133 PRO A O 1
ATOM 981 N N . ALA A 1 134 ? 8.605 -9.712 1.992 1.00 93.69 134 ALA A N 1
ATOM 982 C CA . ALA A 1 134 ? 9.941 -10.240 1.743 1.00 93.69 134 ALA A CA 1
ATOM 983 C C . ALA A 1 134 ? 11.006 -9.634 2.674 1.00 93.69 134 ALA A C 1
ATOM 985 O O . ALA A 1 134 ? 12.030 -10.268 2.911 1.00 93.69 134 ALA A O 1
ATOM 986 N N . GLY A 1 135 ? 10.779 -8.420 3.188 1.00 87.94 135 GLY A N 1
ATOM 987 C CA . GLY A 1 135 ? 11.760 -7.704 4.002 1.00 87.94 135 GLY A CA 1
ATOM 988 C C . GLY A 1 135 ? 12.841 -7.073 3.125 1.00 87.94 135 GLY A C 1
ATOM 989 O O . GLY A 1 135 ? 12.575 -6.082 2.451 1.00 87.94 135 GLY A O 1
ATOM 990 N N . THR A 1 136 ? 14.053 -7.626 3.127 1.00 85.81 136 THR A N 1
ATOM 991 C CA . THR A 1 136 ? 15.159 -7.108 2.309 1.00 85.81 136 THR A CA 1
ATOM 992 C C . THR A 1 136 ? 15.165 -7.741 0.919 1.00 85.81 136 THR A C 1
ATOM 994 O O . THR A 1 136 ? 15.164 -8.963 0.771 1.00 85.81 136 THR A O 1
ATOM 997 N N . CYS A 1 137 ? 15.213 -6.869 -0.086 1.00 83.88 137 CYS A N 1
ATOM 998 C CA . CYS A 1 137 ? 15.543 -7.141 -1.478 1.00 83.88 137 CYS A CA 1
ATOM 999 C C . CYS A 1 137 ? 16.708 -6.198 -1.850 1.00 83.88 137 CYS A C 1
ATOM 1001 O O . CYS A 1 137 ? 17.418 -6.519 -2.818 1.00 83.88 137 CYS A O 1
#

Nearest PDB structures (foldseek):
  5txc-assembly1_A  TM=6.818E-01  e=7.875E-03  Asticcacaulis excentricus CB 48
  5txe-assembly1_A  TM=6.670E-01  e=1.407E-02  Asticcacaulis excentricus CB 48
  6vcf-assembly2_B  TM=5.311E-01  e=3.452E-02  Nitrosotalea devaniterrae
  6vcf-assembly5_E  TM=5.209E-01  e=1.046E-01  Nitrosotalea devaniterrae
  6oes-assembly1_D  TM=3.979E-01  e=1.362E-01  Mus musculus

Mean predicted aligned error: 4.67 Å